Protein AF-A0A7S3RML1-F1 (afdb_monomer_lite)

Radius of gyration: 18.51 Å; chains: 1; bounding box: 39×50×44 Å

Structure (mmCIF, N/CA/C/O backbone):
data_AF-A0A7S3RML1-F1
#
_entry.id   AF-A0A7S3RML1-F1
#
loop_
_atom_site.group_PDB
_atom_site.id
_atom_site.type_symbol
_atom_site.label_atom_id
_atom_site.label_alt_id
_atom_site.label_comp_id
_atom_site.label_asym_id
_atom_site.label_entity_id
_atom_site.label_seq_id
_atom_site.pdbx_PDB_ins_code
_atom_site.Cartn_x
_atom_site.Cartn_y
_atom_site.Cartn_z
_atom_site.occupancy
_atom_site.B_iso_or_equiv
_atom_site.auth_seq_id
_atom_site.auth_comp_id
_atom_site.auth_asym_id
_atom_site.auth_atom_id
_atom_site.pdbx_PDB_model_num
ATOM 1 N N . PRO A 1 1 ? -3.363 35.119 23.688 1.00 66.25 1 PRO A N 1
ATOM 2 C CA . PRO A 1 1 ? -2.983 33.936 22.877 1.00 66.25 1 PRO A CA 1
ATOM 3 C C . PRO A 1 1 ? -3.954 32.768 23.117 1.00 66.25 1 PRO A C 1
ATOM 5 O O . PRO A 1 1 ? -4.188 32.397 24.262 1.00 66.25 1 PRO A O 1
ATOM 8 N N . LYS A 1 2 ? -4.587 32.243 22.060 1.00 70.44 2 LYS A N 1
ATOM 9 C CA . LYS A 1 2 ? -5.432 31.047 22.181 1.00 70.44 2 LYS A CA 1
ATOM 10 C C . LYS A 1 2 ? -4.531 29.819 22.095 1.00 70.44 2 LYS A C 1
ATOM 12 O O . LYS A 1 2 ? -3.983 29.546 21.033 1.00 70.44 2 LYS A O 1
ATOM 17 N N . HIS A 1 3 ? -4.359 29.133 23.216 1.00 83.69 3 HIS A N 1
ATOM 18 C CA . HIS A 1 3 ? -3.676 27.847 23.280 1.00 83.69 3 HIS A CA 1
ATOM 19 C C . HIS A 1 3 ? -4.733 26.749 23.123 1.00 83.69 3 HIS A C 1
ATOM 21 O O . HIS A 1 3 ? -5.764 26.803 23.789 1.00 83.69 3 HIS A O 1
ATOM 27 N N . ILE A 1 4 ? -4.512 25.814 22.197 1.00 88.94 4 ILE A N 1
ATOM 28 C CA . ILE A 1 4 ? -5.347 24.620 22.034 1.00 88.94 4 ILE A CA 1
ATOM 29 C C . ILE A 1 4 ? -4.569 23.459 22.635 1.00 88.94 4 ILE A C 1
ATOM 31 O O . ILE A 1 4 ? -3.450 23.181 22.208 1.00 88.94 4 ILE A O 1
ATOM 35 N N . GLU A 1 5 ? -5.183 22.799 23.607 1.00 90.94 5 GLU A N 1
ATOM 36 C CA . GLU A 1 5 ? -4.674 21.592 24.241 1.00 90.94 5 GLU A CA 1
ATOM 37 C C . GLU A 1 5 ? -5.787 20.546 24.182 1.00 90.94 5 GLU A C 1
ATOM 39 O O . GLU A 1 5 ? -6.814 20.676 24.841 1.00 90.94 5 GLU A O 1
ATOM 44 N N . GLU A 1 6 ? -5.618 19.552 23.313 1.00 92.62 6 GLU A N 1
ATOM 45 C CA . GLU A 1 6 ? -6.613 18.514 23.038 1.00 92.62 6 GLU A CA 1
ATOM 46 C C . GLU A 1 6 ? -5.908 17.168 22.882 1.00 92.62 6 GLU A C 1
ATOM 48 O O . GLU A 1 6 ? -4.835 17.074 22.282 1.00 92.62 6 GLU A O 1
ATOM 53 N N . THR A 1 7 ? -6.528 16.103 23.390 1.00 94.94 7 THR A N 1
ATOM 54 C CA . THR A 1 7 ? -6.005 14.739 23.240 1.00 94.94 7 THR A CA 1
ATOM 55 C C . THR A 1 7 ? -6.654 14.058 22.041 1.00 94.94 7 THR A C 1
ATOM 57 O O . THR A 1 7 ? -7.862 13.825 22.021 1.00 94.94 7 THR A O 1
ATOM 60 N N . LEU A 1 8 ? -5.849 13.667 21.050 1.00 96.06 8 LEU A N 1
ATOM 61 C CA . LEU A 1 8 ? -6.319 12.893 19.903 1.00 96.06 8 LEU A CA 1
ATOM 62 C C . LEU A 1 8 ? -6.011 11.405 20.093 1.00 96.06 8 LEU A C 1
ATOM 64 O O . LEU A 1 8 ? -4.867 10.969 19.981 1.00 96.06 8 LEU A O 1
ATOM 68 N N . SER A 1 9 ? -7.048 10.605 20.338 1.00 97.69 9 SER A N 1
ATOM 69 C CA . SER A 1 9 ? -6.914 9.147 20.357 1.00 97.69 9 SER A CA 1
ATOM 70 C C . SER A 1 9 ? -6.853 8.568 18.939 1.00 97.69 9 SER A C 1
ATOM 72 O O . SER A 1 9 ? -7.400 9.136 17.989 1.00 97.69 9 SER A O 1
ATOM 74 N N . ARG A 1 10 ? -6.255 7.377 18.793 1.00 96.50 10 ARG A N 1
ATOM 75 C CA . ARG A 1 10 ? -6.246 6.637 17.518 1.00 96.50 10 ARG A CA 1
ATOM 76 C C . ARG A 1 10 ? -7.657 6.404 16.983 1.00 96.50 10 ARG A C 1
ATOM 78 O O . ARG A 1 10 ? -7.910 6.673 15.817 1.00 96.50 10 ARG A O 1
ATOM 85 N N . ALA A 1 11 ? -8.573 5.953 17.841 1.00 96.81 11 ALA A N 1
ATOM 86 C CA . ALA A 1 11 ? -9.960 5.710 17.455 1.00 96.81 11 ALA A CA 1
ATOM 87 C C . ALA A 1 11 ? -10.614 6.979 16.889 1.00 96.81 11 ALA A C 1
ATOM 89 O O . ALA A 1 11 ? -11.333 6.914 15.893 1.00 96.81 11 ALA A O 1
ATOM 90 N N . LYS A 1 12 ? -10.318 8.150 17.472 1.00 97.31 12 LYS A N 1
ATOM 91 C CA . LYS A 1 12 ? -10.823 9.423 16.958 1.00 97.31 12 LYS A CA 1
ATOM 92 C C . LYS A 1 12 ? -10.190 9.793 15.617 1.00 97.31 12 LYS A C 1
ATOM 94 O O . LYS A 1 12 ? -10.914 10.201 14.713 1.00 97.31 12 LYS A O 1
ATOM 99 N N . PHE A 1 13 ? -8.879 9.620 15.463 1.00 97.50 13 PHE A N 1
ATOM 100 C CA . PHE A 1 13 ? -8.192 9.821 14.183 1.00 97.50 13 PHE A CA 1
ATOM 101 C C . PHE A 1 13 ? -8.777 8.929 13.077 1.00 97.50 13 PHE A C 1
ATOM 103 O O . PHE A 1 13 ? -9.143 9.421 12.011 1.00 97.50 13 PHE A O 1
ATOM 110 N N . GLU A 1 14 ? -8.939 7.632 13.343 1.00 96.69 14 GLU A N 1
ATOM 111 C CA . GLU A 1 14 ? -9.499 6.672 12.385 1.00 96.69 14 GLU A CA 1
ATOM 112 C C . GLU A 1 14 ? -10.966 6.978 12.066 1.00 96.69 14 GLU A C 1
ATOM 114 O O . GLU A 1 14 ? -11.370 6.885 10.908 1.00 96.69 14 GLU A O 1
ATOM 119 N N . GLN A 1 15 ? -11.754 7.433 13.048 1.00 97.19 15 GLN A N 1
ATOM 120 C CA . GLN A 1 15 ? -13.116 7.917 12.812 1.00 97.19 15 GLN A CA 1
ATOM 121 C C . GLN A 1 15 ? -13.121 9.101 11.831 1.00 97.19 15 GLN A C 1
ATOM 123 O O . 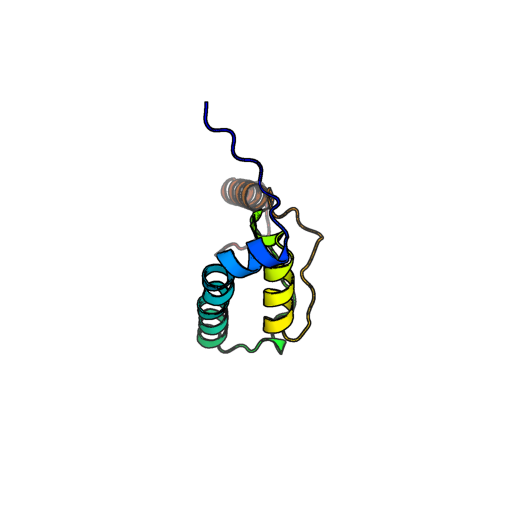GLN A 1 15 ? -13.898 9.099 10.873 1.00 97.19 15 GLN A O 1
ATOM 128 N N . LEU A 1 16 ? -12.250 10.094 12.046 1.00 97.75 16 LEU A N 1
ATOM 129 C CA . LEU A 1 16 ? -12.130 11.276 11.183 1.00 97.75 16 LEU A CA 1
ATOM 130 C C . LEU A 1 16 ? -11.654 10.906 9.767 1.00 97.75 16 LEU A C 1
ATOM 132 O O . LEU A 1 16 ? -12.131 11.475 8.787 1.00 97.75 16 LEU A O 1
ATOM 136 N N . ALA A 1 17 ? -10.762 9.920 9.648 1.00 97.12 17 ALA A N 1
ATOM 137 C CA . ALA A 1 17 ? -10.213 9.449 8.376 1.00 97.12 17 ALA A CA 1
ATOM 138 C C . ALA A 1 17 ? -11.045 8.342 7.695 1.00 97.12 17 ALA A C 1
ATOM 140 O O . ALA A 1 17 ? -10.738 7.954 6.567 1.00 97.12 17 ALA A O 1
ATOM 141 N N . SER A 1 18 ? -12.104 7.839 8.336 1.00 96.56 18 SER A N 1
ATOM 142 C CA . SER A 1 18 ? -12.867 6.650 7.913 1.00 96.56 18 SER A CA 1
ATOM 143 C C . SER A 1 18 ? -13.332 6.688 6.455 1.00 96.56 18 SER A C 1
ATOM 145 O O . SER A 1 18 ? -13.226 5.691 5.734 1.00 96.56 18 SER A O 1
ATOM 147 N N . LYS A 1 19 ? -13.786 7.856 5.984 1.00 97.38 19 LYS A N 1
ATOM 148 C CA . LYS A 1 19 ? -14.190 8.072 4.589 1.00 97.38 19 LYS A CA 1
ATOM 149 C C . LYS A 1 19 ? -13.021 7.906 3.616 1.00 97.38 19 LYS A C 1
ATOM 151 O O . LYS A 1 19 ? -13.213 7.360 2.535 1.00 97.38 19 LYS A O 1
ATOM 156 N N . LEU A 1 20 ? -11.827 8.381 3.970 1.00 97.00 20 LEU A N 1
ATOM 157 C CA . LEU A 1 20 ? -10.633 8.251 3.130 1.00 97.00 20 LEU A CA 1
ATOM 158 C C . LEU A 1 20 ? -10.146 6.803 3.095 1.00 97.00 20 LEU A C 1
ATOM 160 O O . LEU A 1 20 ? -9.922 6.277 2.013 1.00 97.00 20 LEU A O 1
ATOM 164 N N . ILE A 1 21 ? -10.089 6.149 4.257 1.00 96.12 21 ILE A N 1
ATOM 165 C CA . ILE A 1 21 ? -9.708 4.736 4.381 1.00 96.12 21 ILE A CA 1
ATOM 166 C C . ILE A 1 21 ? -10.649 3.855 3.547 1.00 96.12 21 ILE A C 1
ATOM 168 O O . ILE A 1 21 ? -10.204 3.019 2.768 1.00 96.12 21 ILE A O 1
ATOM 172 N N . SER A 1 22 ? -11.962 4.083 3.638 1.00 95.50 22 SER A N 1
ATOM 173 C CA . SER A 1 22 ? -12.952 3.285 2.899 1.00 95.50 22 SER A CA 1
ATOM 174 C C . SER A 1 22 ? -12.847 3.455 1.380 1.00 95.50 22 SER A C 1
ATOM 176 O O . SER A 1 22 ? -13.085 2.502 0.643 1.00 95.50 22 SER A O 1
ATOM 178 N N . ARG A 1 23 ? -12.448 4.641 0.898 1.00 96.69 23 ARG A N 1
ATOM 179 C CA . ARG A 1 23 ? -12.249 4.910 -0.537 1.00 96.69 23 ARG A CA 1
ATOM 180 C C . ARG A 1 23 ? -11.097 4.115 -1.148 1.00 96.69 23 ARG A C 1
ATOM 182 O O . ARG A 1 23 ? -11.082 3.957 -2.363 1.00 96.69 23 ARG A O 1
ATOM 189 N N . CYS A 1 24 ? -10.166 3.602 -0.342 1.00 95.38 24 CYS A N 1
ATOM 190 C CA . CYS A 1 24 ? -9.087 2.743 -0.826 1.00 95.38 24 CYS A CA 1
ATOM 191 C C . CYS A 1 24 ? -9.595 1.393 -1.361 1.00 95.38 24 CYS A C 1
ATOM 193 O O . CYS A 1 24 ? -8.900 0.776 -2.159 1.00 95.38 24 CYS A O 1
ATOM 195 N N . LYS A 1 25 ? -10.804 0.951 -0.975 1.00 95.31 25 LYS A N 1
ATOM 196 C CA . LYS A 1 25 ? -11.372 -0.334 -1.419 1.00 95.31 25 LYS A CA 1
ATOM 197 C C . LYS A 1 25 ? -11.669 -0.365 -2.915 1.00 95.31 25 LYS A C 1
ATOM 199 O O . LYS A 1 25 ? -11.239 -1.267 -3.625 1.00 95.31 25 LYS A O 1
ATOM 204 N N . THR A 1 26 ? -12.365 0.663 -3.394 1.00 95.75 26 THR A N 1
ATOM 205 C CA . THR A 1 26 ? -12.861 0.750 -4.771 1.00 95.75 26 THR A CA 1
ATOM 206 C C . THR A 1 26 ? -11.782 0.537 -5.844 1.00 95.75 26 THR A C 1
ATOM 208 O O . THR A 1 26 ? -12.013 -0.286 -6.725 1.00 95.75 26 THR A O 1
ATOM 211 N N . PRO A 1 27 ? -10.610 1.207 -5.814 1.00 95.62 27 PRO A N 1
ATOM 212 C CA . PRO A 1 27 ? -9.587 0.988 -6.839 1.00 95.62 27 PRO A CA 1
ATOM 213 C C . PRO A 1 27 ? -8.982 -0.422 -6.798 1.00 95.62 27 PRO A C 1
ATOM 215 O O . PRO A 1 27 ? -8.661 -0.964 -7.849 1.00 95.62 27 PRO A O 1
ATOM 218 N N . VAL A 1 28 ? -8.855 -1.036 -5.618 1.00 94.06 28 VAL A N 1
ATOM 219 C CA . VAL A 1 28 ? -8.313 -2.399 -5.489 1.00 94.06 28 VAL A CA 1
ATOM 220 C C . VAL A 1 28 ? -9.303 -3.429 -6.037 1.00 94.06 28 VAL A C 1
ATOM 222 O O . VAL A 1 28 ? -8.917 -4.299 -6.811 1.00 94.06 28 VAL A O 1
ATOM 225 N N . GLU A 1 29 ? -10.588 -3.307 -5.696 1.00 94.56 29 GLU A N 1
ATOM 226 C CA . GLU A 1 29 ? -11.648 -4.169 -6.240 1.00 94.56 29 GLU A CA 1
ATOM 227 C C . GLU A 1 29 ? -11.762 -4.033 -7.764 1.00 94.56 29 GLU A C 1
ATOM 229 O O . GLU A 1 29 ? -11.913 -5.030 -8.471 1.00 94.56 29 GLU A O 1
ATOM 234 N N . GLN A 1 30 ? -11.646 -2.803 -8.275 1.00 96.94 30 GLN A N 1
ATOM 235 C CA . GLN A 1 30 ? -11.651 -2.533 -9.708 1.00 96.94 30 GLN A CA 1
ATOM 236 C C . GLN A 1 30 ? -10.444 -3.178 -10.406 1.00 96.94 30 GLN A C 1
ATOM 238 O O . GLN A 1 30 ? -10.630 -3.869 -11.402 1.00 96.94 30 GLN A O 1
ATOM 243 N N . ALA A 1 31 ? -9.235 -3.039 -9.854 1.00 96.06 31 ALA A N 1
ATOM 244 C CA . ALA A 1 31 ? -8.030 -3.649 -10.417 1.00 96.06 31 ALA A CA 1
ATOM 245 C C . ALA A 1 31 ? -8.111 -5.186 -10.455 1.00 96.06 31 ALA A C 1
ATOM 247 O O . ALA A 1 31 ?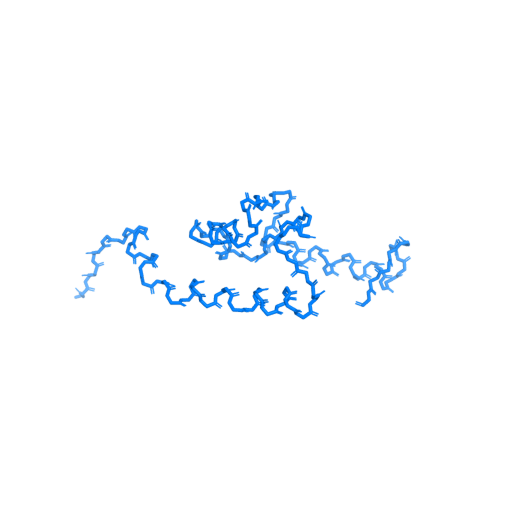 -7.769 -5.795 -11.467 1.00 96.06 31 ALA A O 1
ATOM 248 N N . LEU A 1 32 ? -8.619 -5.817 -9.387 1.00 95.06 32 LEU A N 1
ATOM 249 C CA . LEU A 1 32 ? -8.863 -7.265 -9.356 1.00 95.06 32 LEU A CA 1
ATOM 250 C C . LEU A 1 32 ? -9.855 -7.691 -10.442 1.00 95.06 32 LEU A C 1
ATOM 252 O O . LEU A 1 32 ? -9.617 -8.659 -11.164 1.00 95.06 32 LEU A O 1
ATOM 256 N N . LYS A 1 33 ? -10.949 -6.938 -10.594 1.00 96.81 33 LYS A N 1
ATOM 257 C CA . LYS A 1 33 ? -11.960 -7.193 -11.621 1.00 96.81 33 LYS A CA 1
ATOM 258 C C . LYS A 1 33 ? -11.385 -7.073 -13.032 1.00 96.81 33 LYS A C 1
ATOM 260 O O . LYS A 1 33 ? -11.645 -7.947 -13.857 1.00 96.81 33 LYS A O 1
ATOM 265 N N . ASP A 1 34 ? -10.603 -6.032 -13.298 1.00 97.94 34 ASP A N 1
ATOM 266 C CA . ASP A 1 34 ? -9.989 -5.794 -14.608 1.00 97.94 34 ASP A CA 1
ATOM 267 C C . ASP A 1 34 ? -8.954 -6.874 -14.950 1.00 97.94 34 ASP A C 1
ATOM 269 O O . ASP A 1 34 ? -8.903 -7.347 -16.086 1.00 97.94 34 ASP A O 1
ATOM 273 N N . ALA A 1 35 ? -8.206 -7.343 -13.947 1.00 97.12 35 ALA A N 1
ATOM 274 C CA . ALA A 1 35 ? -7.286 -8.470 -14.072 1.00 97.12 35 ALA A CA 1
ATOM 275 C C . ALA A 1 35 ? -7.991 -9.841 -14.137 1.00 97.12 35 ALA A C 1
ATOM 277 O O . ALA A 1 35 ? -7.344 -10.841 -14.441 1.00 97.12 35 ALA A O 1
ATOM 278 N N . LYS A 1 36 ? -9.307 -9.903 -13.876 1.00 97.12 36 LYS A N 1
ATOM 279 C CA . LYS A 1 36 ? -10.089 -11.146 -13.716 1.00 97.12 36 LYS A CA 1
ATOM 280 C C . LYS A 1 36 ? -9.517 -12.074 -12.637 1.00 97.12 36 LYS A C 1
ATOM 282 O O . LYS A 1 36 ? -9.561 -13.294 -12.780 1.00 97.12 36 LYS A O 1
ATOM 287 N N . LEU A 1 37 ? -9.002 -11.484 -11.563 1.00 96.00 37 LEU A N 1
ATOM 288 C CA . LEU A 1 37 ? -8.427 -12.181 -10.418 1.00 96.00 37 LEU A CA 1
ATOM 289 C C . LEU A 1 37 ? -9.306 -12.008 -9.181 1.00 96.00 37 LEU A C 1
ATOM 291 O O . LEU A 1 37 ? -10.098 -11.072 -9.057 1.00 96.00 37 LEU A O 1
ATOM 295 N N . THR A 1 38 ? -9.140 -12.918 -8.235 1.00 94.31 38 THR A N 1
ATOM 296 C CA . THR A 1 38 ? -9.722 -12.848 -6.899 1.00 94.31 38 THR A CA 1
ATOM 297 C C . THR A 1 38 ? -8.632 -12.588 -5.864 1.00 94.31 38 THR A C 1
ATOM 299 O O . THR A 1 38 ? -7.444 -12.748 -6.127 1.00 94.31 38 THR A O 1
ATOM 302 N N . ALA A 1 39 ? -9.028 -12.245 -4.636 1.00 91.69 39 ALA A N 1
ATOM 303 C CA . ALA A 1 39 ? -8.090 -12.072 -3.524 1.00 91.69 39 ALA A CA 1
ATOM 304 C C . ALA A 1 39 ? -7.208 -13.310 -3.256 1.00 91.69 39 ALA A C 1
ATOM 306 O O . ALA A 1 39 ? -6.120 -13.176 -2.704 1.00 91.69 39 ALA A O 1
ATOM 307 N N . LYS A 1 40 ? -7.663 -14.511 -3.644 1.00 92.44 40 LYS A N 1
ATOM 308 C CA . LYS A 1 40 ? -6.909 -15.763 -3.476 1.00 92.44 40 LYS A CA 1
ATOM 309 C C . LYS A 1 40 ? -5.759 -15.907 -4.466 1.00 92.44 40 LYS A C 1
ATOM 311 O O . LYS A 1 40 ? -4.813 -16.623 -4.166 1.00 92.44 40 LYS A O 1
ATO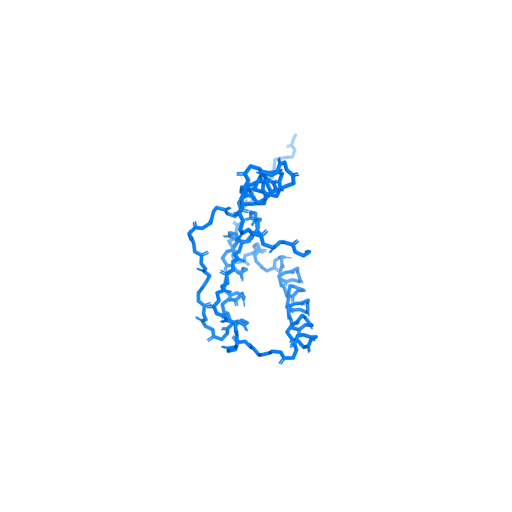M 316 N N . ASP A 1 41 ? -5.854 -15.234 -5.607 1.00 94.19 41 ASP A N 1
ATOM 317 C CA . ASP A 1 41 ? -4.859 -15.294 -6.677 1.00 94.19 41 ASP A CA 1
ATOM 318 C C . ASP A 1 41 ? -3.700 -14.310 -6.435 1.00 94.19 41 ASP A C 1
ATOM 320 O O . ASP A 1 41 ? -2.758 -14.250 -7.216 1.00 94.19 41 ASP A O 1
ATOM 324 N N . ILE A 1 42 ? -3.762 -13.512 -5.362 1.00 93.00 42 ILE A N 1
ATOM 325 C CA . ILE A 1 42 ? -2.692 -12.593 -4.972 1.00 93.00 42 ILE A CA 1
ATOM 326 C C . ILE A 1 42 ? -1.655 -13.354 -4.161 1.00 93.00 42 ILE A C 1
ATOM 328 O O . ILE A 1 42 ? -1.954 -13.769 -3.044 1.00 93.00 42 ILE A O 1
ATOM 332 N N . ASP A 1 43 ? -0.434 -13.492 -4.674 1.00 93.12 43 ASP A N 1
ATOM 333 C CA . ASP A 1 43 ? 0.660 -14.205 -4.001 1.00 93.12 43 ASP A CA 1
ATOM 334 C C . ASP A 1 43 ? 1.308 -13.395 -2.876 1.00 93.12 43 ASP A C 1
ATOM 336 O O . ASP A 1 43 ? 1.494 -13.908 -1.773 1.00 93.12 43 ASP A O 1
ATOM 340 N N . GLU A 1 44 ? 1.578 -12.119 -3.124 1.00 93.12 44 GLU A N 1
ATOM 341 C CA . GLU A 1 44 ? 2.294 -11.221 -2.220 1.00 93.12 44 GLU A CA 1
ATOM 342 C C . GLU A 1 44 ? 1.621 -9.848 -2.200 1.00 93.12 44 GLU A C 1
ATOM 344 O O . GLU A 1 44 ? 1.057 -9.389 -3.195 1.00 93.12 44 GLU A O 1
ATOM 349 N N . ILE A 1 45 ? 1.694 -9.173 -1.056 1.00 94.00 45 ILE A N 1
ATOM 350 C CA . ILE A 1 45 ? 1.136 -7.831 -0.872 1.00 94.00 45 ILE A CA 1
ATOM 351 C C . ILE A 1 45 ? 2.277 -6.908 -0.481 1.00 94.00 45 ILE A C 1
ATOM 353 O O . ILE A 1 45 ? 2.855 -7.062 0.592 1.00 94.00 45 ILE A O 1
ATOM 357 N N . VAL A 1 46 ? 2.566 -5.910 -1.308 1.00 94.31 46 VAL A N 1
ATOM 358 C CA . VAL A 1 46 ? 3.607 -4.916 -1.025 1.00 94.31 46 VAL A CA 1
ATOM 359 C C . VAL A 1 46 ?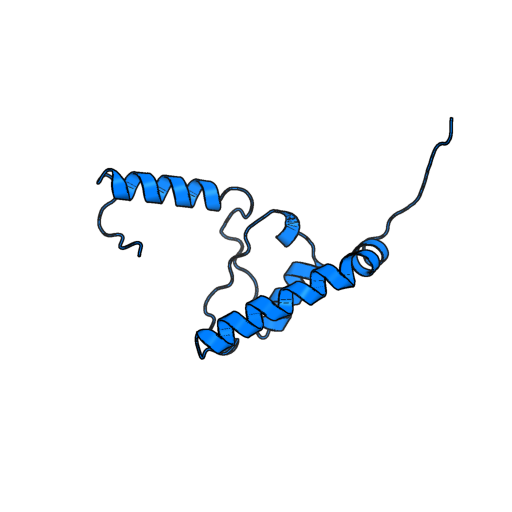 2.950 -3.582 -0.689 1.00 94.31 46 VAL A C 1
ATOM 361 O O . VAL A 1 46 ? 2.140 -3.064 -1.456 1.00 94.31 46 VAL A O 1
ATOM 364 N N . LEU A 1 47 ? 3.295 -3.020 0.470 1.00 94.88 47 LEU A N 1
ATOM 365 C CA . LEU A 1 47 ? 2.837 -1.697 0.889 1.00 94.88 47 LEU A CA 1
ATOM 366 C C . LEU A 1 47 ? 3.887 -0.643 0.540 1.00 94.88 47 LEU A C 1
ATOM 368 O O . LEU A 1 47 ? 5.059 -0.793 0.875 1.00 94.88 47 LEU A O 1
ATOM 372 N N . VAL A 1 48 ? 3.450 0.437 -0.109 1.00 95.88 48 VAL A N 1
ATOM 373 C CA . VAL A 1 48 ? 4.318 1.534 -0.554 1.00 95.88 48 VAL A CA 1
ATOM 374 C C . VAL A 1 48 ? 3.734 2.876 -0.109 1.00 95.88 48 VAL A C 1
ATOM 376 O O . VAL A 1 48 ? 2.535 3.116 -0.247 1.00 95.88 48 VAL A O 1
ATOM 379 N N . GLY A 1 49 ? 4.590 3.754 0.415 1.00 95.56 49 GLY A N 1
ATOM 380 C CA . GLY A 1 49 ? 4.250 5.082 0.929 1.00 95.56 49 GLY A CA 1
ATOM 381 C C . GLY A 1 49 ? 3.941 5.110 2.430 1.00 95.56 49 GLY A C 1
ATOM 382 O O . GLY A 1 49 ? 3.274 4.223 2.967 1.00 95.56 49 GLY A O 1
ATOM 383 N N . GLY A 1 50 ? 4.375 6.167 3.122 1.00 94.88 50 GLY A N 1
ATOM 384 C CA . GLY A 1 50 ? 4.330 6.254 4.588 1.00 94.88 50 GLY A CA 1
ATOM 385 C C . GLY A 1 50 ? 2.940 6.127 5.223 1.00 94.88 50 GLY A C 1
ATOM 386 O O . GLY A 1 50 ? 2.808 5.582 6.319 1.00 94.88 50 GLY A O 1
ATOM 387 N N . SER A 1 51 ? 1.866 6.535 4.536 1.00 95.12 51 SER A N 1
ATOM 388 C CA . SER A 1 51 ? 0.492 6.371 5.044 1.00 95.12 51 SER A CA 1
ATOM 389 C C . SER A 1 51 ? 0.054 4.906 5.170 1.00 95.12 51 SER A C 1
ATOM 391 O O . SER A 1 51 ? -0.888 4.615 5.905 1.00 95.12 51 SER A O 1
ATOM 393 N N . THR A 1 52 ? 0.756 3.964 4.534 1.00 95.25 52 THR A N 1
ATOM 394 C CA . THR A 1 52 ? 0.515 2.522 4.720 1.00 95.25 52 THR A CA 1
ATOM 395 C C . THR A 1 52 ? 0.930 2.012 6.102 1.00 95.25 52 THR A C 1
ATOM 397 O O . THR A 1 52 ? 0.541 0.915 6.496 1.00 95.25 52 THR A O 1
ATOM 400 N N . ARG A 1 53 ? 1.659 2.819 6.888 1.00 93.94 53 ARG A N 1
ATOM 401 C CA . ARG A 1 53 ? 1.982 2.534 8.295 1.00 93.94 53 ARG A CA 1
ATOM 402 C C . ARG A 1 53 ? 0.787 2.736 9.234 1.00 93.94 53 ARG A C 1
ATOM 404 O O . ARG A 1 53 ? 0.854 2.342 10.395 1.00 93.94 53 ARG A O 1
ATOM 411 N N . ILE A 1 54 ? -0.302 3.352 8.762 1.00 96.19 54 ILE A N 1
ATOM 412 C CA . ILE A 1 54 ? -1.530 3.520 9.548 1.00 96.19 54 ILE A CA 1
ATOM 413 C C . ILE A 1 54 ? -2.138 2.129 9.822 1.00 96.19 54 ILE A C 1
ATOM 415 O O . ILE A 1 54 ? -2.475 1.427 8.864 1.00 96.19 54 ILE A O 1
ATOM 419 N N . PRO A 1 55 ? -2.363 1.731 11.092 1.00 95.44 55 PRO A N 1
ATOM 420 C CA . PRO A 1 55 ? -2.869 0.394 11.423 1.00 95.44 55 PRO A CA 1
ATOM 421 C C . PRO A 1 55 ? -4.191 0.032 10.733 1.00 95.44 55 PRO A C 1
ATOM 423 O O . PRO A 1 55 ? -4.349 -1.085 10.243 1.00 95.44 55 PRO A O 1
ATOM 426 N N . ALA A 1 56 ? -5.125 0.983 10.625 1.00 96.19 56 ALA A N 1
ATOM 427 C CA . ALA A 1 56 ? -6.387 0.772 9.916 1.00 96.19 56 ALA A CA 1
ATOM 428 C C . ALA A 1 56 ? -6.210 0.454 8.419 1.00 96.19 56 ALA A C 1
ATOM 430 O O . ALA A 1 56 ? -7.010 -0.299 7.869 1.00 96.19 56 ALA A O 1
ATOM 431 N N . ILE A 1 57 ? -5.167 0.978 7.764 1.00 96.25 57 ILE A N 1
ATOM 432 C CA . ILE A 1 57 ? -4.862 0.671 6.357 1.00 96.25 57 ILE A CA 1
ATOM 433 C C . ILE A 1 57 ? -4.315 -0.752 6.227 1.00 96.25 57 ILE A C 1
ATOM 435 O O . ILE A 1 57 ? -4.768 -1.503 5.369 1.00 96.25 57 ILE A O 1
ATOM 439 N N . GLN A 1 58 ? -3.396 -1.158 7.106 1.00 94.81 58 GLN A N 1
ATOM 440 C CA . GLN A 1 58 ? -2.848 -2.520 7.095 1.00 94.81 58 GLN A CA 1
ATOM 441 C C . GLN A 1 58 ? -3.937 -3.568 7.349 1.00 94.81 58 GLN A C 1
ATOM 443 O O . GLN A 1 58 ? -4.001 -4.584 6.653 1.00 94.81 58 GLN A O 1
ATOM 448 N N . LYS A 1 59 ? -4.837 -3.286 8.300 1.00 94.88 59 LYS A N 1
ATOM 449 C CA . LYS A 1 59 ? -6.005 -4.126 8.583 1.00 94.88 59 LYS A CA 1
ATOM 450 C C . LYS A 1 59 ? -6.924 -4.224 7.370 1.00 94.88 59 LYS A C 1
ATOM 452 O O . LYS A 1 59 ? -7.285 -5.327 6.977 1.00 94.88 59 LYS A O 1
ATOM 457 N N . LEU A 1 60 ? -7.246 -3.085 6.755 1.00 95.31 60 LEU A N 1
ATOM 458 C CA . LEU A 1 60 ? -8.078 -3.028 5.559 1.00 95.31 60 LEU A CA 1
ATOM 459 C C . LEU A 1 60 ? -7.507 -3.895 4.429 1.00 95.31 60 LEU A C 1
ATOM 461 O O . LEU A 1 60 ? -8.224 -4.719 3.876 1.00 95.31 60 LEU A O 1
ATOM 465 N N . VAL A 1 61 ? -6.224 -3.732 4.101 1.00 94.38 61 VAL A N 1
ATOM 466 C CA . VAL A 1 61 ? -5.577 -4.488 3.017 1.00 94.38 61 VAL A CA 1
ATOM 467 C C . VAL A 1 61 ? -5.565 -5.987 3.318 1.00 94.38 61 VAL A C 1
ATOM 469 O O . VAL A 1 61 ? -5.892 -6.786 2.445 1.00 94.38 61 VAL A O 1
ATOM 472 N N . THR A 1 62 ? -5.269 -6.367 4.562 1.00 93.12 62 THR A N 1
ATOM 473 C CA . THR A 1 62 ? -5.299 -7.771 5.002 1.00 93.12 62 THR A CA 1
ATOM 474 C C . THR A 1 62 ? -6.702 -8.373 4.853 1.00 93.12 62 THR A C 1
ATOM 476 O O . THR A 1 62 ? -6.849 -9.484 4.352 1.00 93.12 62 THR A O 1
ATOM 479 N N . GLU A 1 63 ? -7.752 -7.638 5.240 1.00 93.62 63 GLU A N 1
ATOM 480 C CA . GLU A 1 63 ? -9.149 -8.066 5.067 1.00 93.62 63 GLU A CA 1
ATOM 481 C C . GLU A 1 63 ? -9.510 -8.232 3.582 1.00 93.62 63 GLU A C 1
ATOM 483 O O . GLU A 1 63 ? -10.122 -9.230 3.202 1.00 93.62 63 GLU A O 1
ATOM 488 N N . MET A 1 64 ? -9.093 -7.289 2.732 1.00 91.88 64 MET A N 1
ATOM 489 C CA . MET A 1 64 ? -9.340 -7.339 1.286 1.00 91.88 64 MET A CA 1
ATOM 490 C C . MET A 1 64 ? -8.620 -8.498 0.593 1.00 91.88 64 MET A C 1
ATOM 492 O O . MET A 1 64 ? -9.150 -9.066 -0.357 1.00 91.88 64 MET A O 1
ATOM 496 N N . ALA A 1 65 ? -7.438 -8.871 1.079 1.00 90.12 65 ALA A N 1
ATOM 497 C CA . ALA A 1 65 ? -6.634 -9.959 0.535 1.00 90.12 65 ALA A CA 1
ATOM 498 C C . ALA A 1 65 ? -6.940 -11.328 1.171 1.00 90.12 65 ALA A C 1
ATOM 500 O O . ALA A 1 65 ? -6.112 -12.238 1.138 1.00 90.12 65 ALA A O 1
ATOM 501 N N . GLY A 1 66 ? -8.111 -11.488 1.798 1.00 88.75 66 GLY A N 1
ATOM 502 C CA . GLY A 1 66 ? -8.534 -12.771 2.365 1.00 88.75 66 GLY A CA 1
ATOM 503 C C . GLY A 1 66 ? -7.702 -13.233 3.566 1.00 88.75 66 GLY A C 1
ATOM 504 O O . GLY A 1 66 ? -7.574 -14.432 3.793 1.00 88.75 66 GLY A O 1
ATOM 505 N N . GLY A 1 67 ? -7.130 -12.298 4.328 1.00 91.50 67 GLY A N 1
ATOM 506 C CA . GLY A 1 67 ? -6.332 -12.577 5.525 1.00 91.50 67 GLY A CA 1
ATOM 507 C C . GLY A 1 67 ? -4.825 -12.683 5.283 1.00 91.50 67 GLY A C 1
ATOM 508 O O . GLY A 1 67 ? -4.079 -12.878 6.242 1.00 91.50 67 GLY A O 1
ATOM 509 N N . LYS A 1 68 ? -4.355 -12.543 4.037 1.00 93.50 68 LYS A N 1
ATOM 510 C CA . LYS A 1 68 ? -2.923 -12.542 3.723 1.00 93.50 68 LYS A CA 1
ATOM 511 C C . LYS A 1 68 ? -2.244 -11.285 4.277 1.00 93.50 68 LYS A C 1
ATOM 513 O O . LYS A 1 68 ? -2.742 -10.173 4.109 1.00 93.50 68 LYS A O 1
ATOM 518 N N . LEU A 1 69 ? -1.108 -11.476 4.949 1.00 93.38 69 LEU A N 1
ATOM 519 C CA . LEU A 1 69 ? -0.350 -10.387 5.561 1.00 93.38 69 LEU A CA 1
ATOM 520 C C . LEU A 1 69 ? 0.539 -9.674 4.531 1.00 93.38 69 LEU A C 1
ATOM 522 O O . LEU A 1 69 ? 1.097 -10.335 3.655 1.00 93.38 69 LEU A O 1
ATOM 526 N N . PRO A 1 70 ? 0.718 -8.348 4.655 1.00 92.88 70 PRO A N 1
ATOM 527 C CA . PRO A 1 70 ? 1.674 -7.611 3.847 1.00 92.88 70 PRO A CA 1
ATOM 528 C C . PRO A 1 70 ? 3.118 -8.043 4.067 1.00 92.88 70 PRO A C 1
ATOM 530 O O . PRO A 1 70 ? 3.553 -8.268 5.198 1.00 92.88 70 PRO A O 1
ATOM 533 N N . ASN A 1 71 ? 3.874 -8.060 2.978 1.00 92.44 71 ASN A N 1
ATOM 534 C CA . ASN A 1 71 ? 5.305 -8.258 2.982 1.00 92.44 71 ASN A CA 1
ATOM 535 C C . ASN A 1 71 ? 6.010 -7.052 3.622 1.00 92.44 71 ASN A C 1
ATOM 537 O O . ASN A 1 71 ? 5.746 -5.899 3.275 1.00 92.44 71 ASN A O 1
ATOM 541 N N . GLN A 1 72 ? 6.912 -7.331 4.564 1.00 86.62 72 GLN A N 1
ATOM 542 C CA . GLN A 1 72 ? 7.671 -6.324 5.313 1.00 86.62 72 GLN A CA 1
ATOM 543 C C . GLN A 1 72 ? 9.162 -6.292 4.953 1.00 86.62 72 GLN A C 1
ATOM 545 O O . GLN A 1 72 ? 9.925 -5.570 5.590 1.00 86.62 72 GLN A O 1
ATOM 550 N N . SER A 1 73 ? 9.603 -7.043 3.939 1.00 89.69 73 SER A N 1
ATOM 551 C CA . SER A 1 73 ? 11.006 -7.056 3.500 1.00 89.69 73 SER A CA 1
ATOM 552 C C . SER A 1 73 ? 11.419 -5.786 2.748 1.00 89.69 73 SER A C 1
ATOM 554 O O . SER A 1 73 ? 12.569 -5.656 2.339 1.00 89.69 73 SER A O 1
ATOM 556 N N . VAL A 1 74 ? 10.482 -4.863 2.528 1.00 87.31 74 VAL A N 1
ATOM 557 C CA . VAL A 1 74 ? 10.642 -3.671 1.700 1.00 87.31 74 VAL A CA 1
ATOM 558 C C . VAL A 1 74 ? 10.384 -2.425 2.544 1.00 87.31 74 VAL A C 1
ATOM 560 O O . VAL A 1 74 ? 9.377 -2.343 3.246 1.00 87.31 74 VAL A O 1
ATOM 563 N N . ASN A 1 75 ? 11.270 -1.428 2.454 1.00 91.44 75 ASN A N 1
ATOM 564 C CA . ASN A 1 75 ? 11.039 -0.126 3.078 1.00 91.44 75 ASN A CA 1
ATOM 565 C C . ASN A 1 75 ? 10.005 0.674 2.255 1.00 91.44 75 ASN A C 1
ATOM 567 O O . ASN A 1 75 ? 10.318 1.066 1.126 1.00 91.44 75 ASN A O 1
ATOM 571 N N . PRO A 1 76 ? 8.803 0.970 2.791 1.00 91.81 76 PRO A N 1
ATOM 572 C CA . PRO A 1 76 ? 7.735 1.617 2.028 1.00 91.81 76 PRO A CA 1
ATOM 573 C C . PRO A 1 76 ? 8.061 3.055 1.610 1.00 91.81 76 PRO A C 1
ATOM 575 O O . PRO A 1 76 ? 7.429 3.562 0.684 1.00 91.81 76 PRO A O 1
ATOM 578 N N . ASP A 1 77 ? 9.007 3.716 2.280 1.00 92.69 77 ASP A N 1
ATOM 579 C CA . ASP A 1 77 ? 9.324 5.127 2.043 1.00 92.69 77 ASP A CA 1
ATOM 580 C C . ASP A 1 77 ? 10.396 5.311 0.952 1.00 92.69 77 ASP A C 1
ATOM 582 O O . ASP A 1 77 ? 10.427 6.336 0.276 1.00 92.69 77 ASP A O 1
ATOM 586 N N . GLU A 1 78 ? 11.239 4.298 0.730 1.00 93.69 78 GLU A N 1
ATOM 587 C CA . GLU A 1 78 ? 12.412 4.384 -0.156 1.00 93.69 78 GLU A CA 1
ATOM 588 C C . GLU A 1 78 ? 12.321 3.464 -1.378 1.00 93.69 78 GLU A C 1
ATOM 590 O O . GLU A 1 78 ? 12.993 3.708 -2.381 1.00 93.69 78 GLU A O 1
ATOM 595 N N . VAL A 1 79 ? 11.475 2.426 -1.338 1.00 93.81 79 VAL A N 1
ATOM 596 C CA . VAL A 1 79 ? 11.405 1.399 -2.394 1.00 93.81 79 VAL A CA 1
ATOM 597 C C . VAL A 1 79 ? 11.173 1.974 -3.786 1.00 93.81 79 VAL A C 1
ATOM 599 O O . VAL A 1 79 ? 11.731 1.470 -4.756 1.00 93.81 79 VAL A O 1
ATOM 602 N N . VAL A 1 80 ? 10.396 3.052 -3.899 1.00 95.50 80 VAL A N 1
ATOM 603 C CA . VAL A 1 80 ? 10.129 3.691 -5.193 1.00 95.50 80 VAL A CA 1
ATOM 604 C C . VAL A 1 80 ? 11.413 4.270 -5.788 1.00 95.50 80 VAL A C 1
A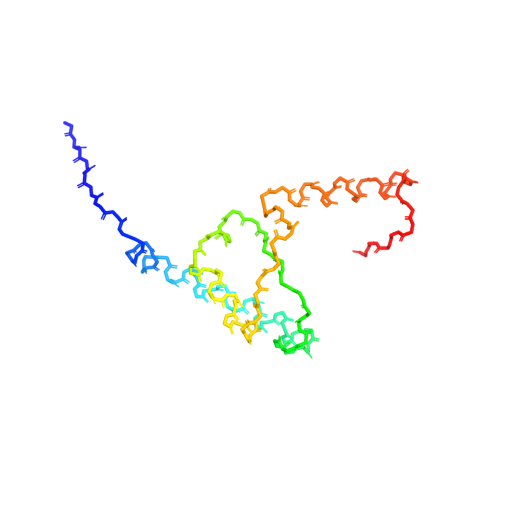TOM 606 O O . VAL A 1 80 ? 11.681 4.075 -6.971 1.00 95.50 80 VAL A O 1
ATOM 609 N N . ALA A 1 81 ? 12.236 4.934 -4.971 1.00 95.69 81 ALA A N 1
ATOM 610 C CA . ALA A 1 81 ? 13.509 5.494 -5.418 1.00 95.69 81 ALA A CA 1
ATOM 611 C C . ALA A 1 81 ? 14.506 4.388 -5.792 1.00 95.69 81 ALA A C 1
ATOM 613 O O . ALA A 1 81 ? 15.187 4.492 -6.811 1.00 95.69 81 ALA A O 1
ATOM 614 N N . VAL A 1 82 ? 14.544 3.300 -5.016 1.00 93.62 82 VAL A N 1
ATOM 615 C CA . VAL A 1 82 ? 15.366 2.122 -5.330 1.00 93.62 82 VAL A CA 1
ATOM 616 C C . VAL A 1 82 ? 14.935 1.496 -6.659 1.00 93.62 82 VAL A C 1
ATOM 618 O O . VAL A 1 82 ? 15.778 1.241 -7.515 1.00 93.62 82 VAL A O 1
ATOM 621 N N . GLY A 1 83 ? 13.630 1.316 -6.878 1.00 92.25 83 GLY A N 1
ATOM 622 C CA . GLY A 1 83 ? 13.092 0.810 -8.143 1.00 92.25 83 GLY A CA 1
ATOM 623 C C . GLY A 1 83 ? 13.447 1.704 -9.335 1.00 92.25 83 GLY A C 1
ATOM 624 O O . GLY A 1 83 ? 13.846 1.201 -10.383 1.00 92.25 83 GLY A O 1
ATOM 625 N N . ALA A 1 84 ? 13.394 3.028 -9.161 1.00 94.69 84 ALA A N 1
ATOM 626 C CA . ALA A 1 84 ? 13.810 3.980 -10.190 1.00 94.69 84 ALA A CA 1
ATOM 627 C C . ALA A 1 84 ? 15.315 3.890 -10.510 1.00 94.69 84 ALA A C 1
ATOM 629 O O . ALA A 1 84 ? 15.700 3.962 -11.676 1.00 94.69 84 ALA A O 1
ATOM 630 N N . ALA A 1 85 ? 16.169 3.690 -9.501 1.00 93.81 85 ALA A N 1
ATOM 631 C CA . ALA A 1 85 ? 17.603 3.493 -9.708 1.00 93.81 85 ALA A CA 1
ATOM 632 C C . ALA A 1 85 ? 17.900 2.188 -10.468 1.00 93.81 85 ALA A C 1
ATOM 634 O O . ALA A 1 85 ? 18.713 2.186 -11.391 1.00 93.81 85 ALA A O 1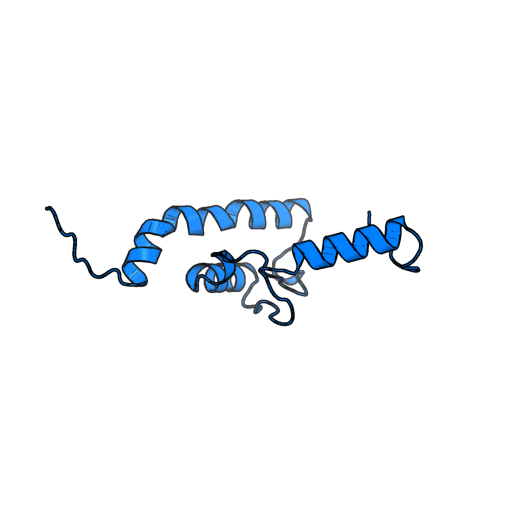
ATOM 635 N N . VAL A 1 86 ? 17.194 1.098 -10.142 1.00 91.56 86 VAL A N 1
ATOM 636 C CA . VAL A 1 86 ? 17.288 -0.167 -10.891 1.00 91.56 86 VAL A CA 1
ATOM 637 C C . VAL A 1 86 ? 16.864 0.037 -12.347 1.00 91.56 86 VAL A C 1
ATOM 639 O O . VAL A 1 86 ? 17.588 -0.375 -13.250 1.00 91.56 86 VAL A O 1
ATOM 642 N N . GLN A 1 87 ? 15.752 0.740 -12.591 1.00 91.31 87 GLN A N 1
ATOM 643 C CA . GLN A 1 87 ? 15.303 1.080 -13.946 1.00 91.31 87 GLN A CA 1
ATOM 644 C C . GLN A 1 87 ? 16.370 1.866 -14.725 1.00 91.31 87 GLN A C 1
ATOM 646 O O . GLN A 1 87 ? 16.599 1.587 -15.901 1.00 91.31 87 GLN A O 1
ATOM 651 N N . ALA A 1 88 ? 17.046 2.827 -14.088 1.00 93.06 88 ALA A N 1
ATOM 652 C CA . ALA A 1 88 ? 18.130 3.578 -14.720 1.00 93.06 88 ALA A CA 1
ATOM 653 C C . ALA A 1 88 ? 19.317 2.673 -15.097 1.00 93.06 88 ALA A C 1
ATOM 655 O O . ALA A 1 88 ? 19.828 2.778 -16.211 1.00 93.06 88 ALA A O 1
ATOM 656 N N . GLY A 1 89 ? 19.703 1.741 -14.218 1.00 92.19 89 GLY A N 1
ATOM 657 C CA . GLY A 1 89 ? 20.753 0.755 -14.498 1.00 92.19 89 GLY A CA 1
ATOM 658 C C . GLY A 1 89 ? 20.408 -0.189 -15.657 1.00 92.19 89 GLY A C 1
ATOM 659 O O . GLY A 1 89 ? 21.283 -0.530 -16.454 1.00 92.19 89 GLY A O 1
ATOM 660 N N . VAL A 1 90 ? 19.132 -0.565 -15.808 1.00 91.56 90 VAL A N 1
ATOM 661 C CA . VAL A 1 90 ? 18.652 -1.351 -16.962 1.00 91.56 90 VAL A CA 1
ATOM 662 C C . VAL A 1 90 ? 18.779 -0.545 -18.257 1.00 91.56 90 VAL A C 1
ATOM 664 O O . VAL A 1 90 ? 19.329 -1.038 -19.238 1.00 91.56 90 VAL A O 1
ATOM 667 N N . LEU A 1 91 ? 18.333 0.716 -18.261 1.00 89.62 91 LEU A N 1
ATOM 668 C CA . LEU A 1 91 ? 18.418 1.589 -19.440 1.00 89.62 91 LEU A CA 1
ATOM 669 C C . LEU A 1 91 ? 19.867 1.907 -19.844 1.00 89.62 91 LEU A C 1
ATOM 671 O O . LEU A 1 91 ? 20.148 2.059 -21.031 1.00 89.62 91 LEU A O 1
ATOM 675 N N . ALA A 1 92 ? 20.784 1.980 -18.877 1.00 92.00 92 ALA A N 1
ATOM 676 C CA . ALA A 1 92 ? 22.216 2.152 -19.119 1.00 92.00 92 ALA A CA 1
ATOM 677 C C . ALA A 1 92 ? 22.913 0.867 -19.615 1.00 92.00 92 ALA A C 1
ATOM 679 O O . ALA A 1 92 ? 24.070 0.918 -20.032 1.00 92.00 92 ALA A O 1
ATOM 680 N N . GLY A 1 93 ? 22.231 -0.285 -19.583 1.00 87.75 93 GLY A N 1
ATOM 681 C CA . GLY A 1 93 ? 22.798 -1.589 -19.943 1.00 87.75 93 GLY A CA 1
ATOM 682 C C . GLY A 1 93 ? 23.728 -2.192 -18.881 1.00 87.75 93 GLY A C 1
ATOM 683 O O . GLY A 1 93 ? 24.410 -3.184 -19.158 1.00 87.75 93 GLY A O 1
ATOM 684 N N . GLU A 1 94 ? 23.763 -1.611 -17.679 1.00 85.31 94 GLU A N 1
ATOM 685 C CA . GLU A 1 94 ? 24.542 -2.092 -16.529 1.00 85.31 94 GLU A CA 1
ATOM 686 C C . GLU A 1 94 ? 23.857 -3.281 -15.844 1.00 85.31 94 GLU A C 1
ATOM 688 O O . GLU A 1 94 ? 24.523 -4.197 -15.362 1.00 85.31 94 GLU A O 1
ATOM 693 N N . VAL A 1 95 ? 22.521 -3.295 -15.851 1.00 80.75 95 VAL A N 1
ATOM 694 C CA . VAL A 1 95 ? 21.701 -4.395 -15.335 1.00 80.75 95 VAL A CA 1
ATOM 695 C C . VAL A 1 95 ? 21.172 -5.212 -16.510 1.00 80.75 95 VAL A C 1
ATOM 697 O O . VAL A 1 95 ? 20.413 -4.712 -17.339 1.00 80.75 95 VAL A O 1
ATOM 700 N N . LYS A 1 96 ? 21.592 -6.477 -16.586 1.00 78.75 96 LYS A N 1
ATOM 701 C CA . LYS A 1 96 ? 21.191 -7.429 -17.632 1.00 78.75 96 LYS A CA 1
ATOM 702 C C . LYS A 1 96 ? 20.142 -8.403 -17.093 1.00 78.75 96 LYS A C 1
ATOM 704 O O . LYS A 1 96 ? 20.026 -8.582 -15.885 1.00 78.75 96 LYS A O 1
ATOM 709 N N . ASP A 1 97 ? 19.384 -9.009 -18.002 1.00 75.06 97 ASP A N 1
ATOM 710 C CA . ASP A 1 97 ? 18.388 -10.058 -17.725 1.00 75.06 97 ASP A CA 1
ATOM 711 C C . ASP A 1 97 ? 17.133 -9.620 -16.945 1.00 75.06 97 ASP A C 1
ATOM 713 O O . ASP A 1 97 ? 16.446 -10.443 -16.343 1.00 75.06 97 ASP A O 1
ATOM 717 N N . ILE A 1 98 ? 16.778 -8.333 -17.010 1.00 76.50 98 ILE A N 1
ATOM 718 C CA . ILE A 1 98 ? 15.491 -7.827 -16.517 1.00 76.50 98 ILE A CA 1
ATOM 719 C C . ILE A 1 98 ? 14.671 -7.294 -17.695 1.00 76.50 98 ILE A C 1
ATOM 721 O O . ILE A 1 98 ? 15.125 -6.421 -18.433 1.00 76.50 98 ILE A O 1
ATOM 725 N N . VAL A 1 99 ? 13.445 -7.800 -17.850 1.00 70.25 99 VAL A N 1
ATOM 726 C CA . VAL A 1 99 ? 12.431 -7.214 -18.738 1.00 70.25 99 VAL A CA 1
ATOM 727 C C . VAL A 1 99 ? 11.490 -6.369 -17.884 1.00 70.25 99 VAL A C 1
ATOM 729 O O . VAL A 1 99 ? 10.778 -6.902 -17.035 1.00 70.25 99 VAL A O 1
ATOM 732 N N . LEU A 1 100 ? 11.499 -5.056 -18.107 1.00 64.56 100 LEU A N 1
ATOM 733 C CA . LEU A 1 100 ? 10.552 -4.103 -17.525 1.00 64.56 100 LEU A CA 1
ATOM 734 C C . LEU A 1 100 ? 9.721 -3.553 -18.693 1.00 64.56 100 LEU A C 1
ATOM 736 O O . LEU A 1 100 ? 10.296 -3.014 -19.639 1.00 64.56 100 LEU A O 1
ATOM 740 N N . LEU A 1 101 ? 8.407 -3.808 -18.671 1.00 40.66 101 LEU A N 1
ATOM 741 C CA . LEU A 1 101 ? 7.432 -3.400 -19.698 1.00 40.66 101 LEU A CA 1
ATOM 742 C C . LEU A 1 101 ? 6.949 -1.966 -19.474 1.00 40.66 101 LEU A C 1
ATOM 744 O O . LEU A 1 101 ? 6.632 -1.639 -18.308 1.00 40.66 101 LEU A O 1
#

Organism: NCBI:txid141414

Foldseek 3Di:
DDDDDDDDDLVNVCVVCVVVLVVVLVVVVVVCVVVVHALQPDPAAEAADPVCPNPSNQVVVCVRSVNDHHDPPDDRDCVVVVVVVVVVCVVVVVDPDDDDD

InterPro domains:
  IPR013126 Heat shock protein 70 family [PF00012] (2-101)
  IPR013126 Heat shock protein 70 family [PTHR19375] (5-101)
  IPR018181 Heat shock protein 70, conserved site [PS01036] (45-59)
  IPR043129 ATPase, nucleotide binding domain [SSF53067] (2-91)

Secondary structure (DSSP, 8-state):
---------HHHHHHHHHHHHHHTHHHHHHHHHHHT--GGG----B--SGGGGSHHHHHHHHHHTTTPPPB-SS-TTTHHHHHHHHHHHHHTTSS-S----

Sequence (101 aa):
PKHIEETLSRAKFEQLASKLISRCKTPVEQALKDAKLTAKDIDEIVLVGGSTRIPAIQKLVTEMAGGKLPNQSVNPDEVVAVGAAVQAGVLAGEVKDIVLL

pLDDT: mean 91.74, std 8.27, range [40.66, 97.94]